Protein AF-A0A9Q0NVL3-F1 (afdb_monomer)

InterPro domains:
  IPR002528 Multi antimicrobial extrusion protein [PF01554] (37-137)

pLDDT: mean 84.59, std 11.38, range [46.41, 95.81]

Sequence (138 aa):
MPEEEEDYLPAASQTFKDFIKNVFWRETVKLWKIAGPIALSLIYQNGTNILTSIFVGHLGNLQLSAVSVSLSVIITFCLGFLLGMGSALETLCGQAFGAGQVHMLGIYLQRSCFILLVTCVILLPIYIFAAPLLKVLG

Secondary structure (DSSP, 8-state):
--SSSSTT---TTS-HHHHHHHHHHHHHHHHHHHHHHHHHHHHHHHHHHHHHHHHHHHH-HHHHHHHHHHIIIIIHHHHHHHHHHHHHHHHHHHHHHHTT-HH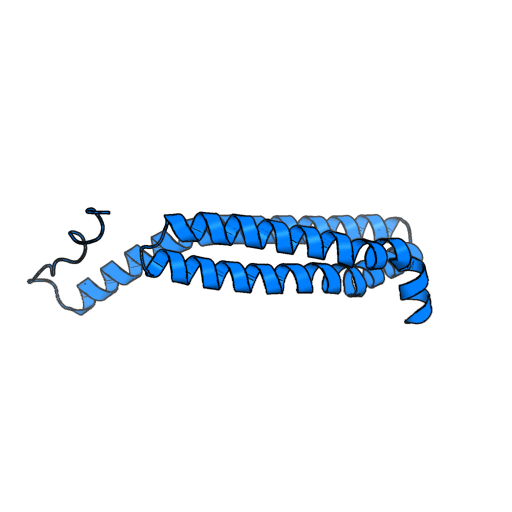HHHHHHHHHHHHHHHHHHHHHHHHHTHHHHHHHH-

Solvent-accessible surface area (backbone atoms only — not comparable to full-atom values): 7774 Å² total; per-residue (Å²): 140,73,76,74,72,70,77,70,63,78,70,89,83,61,60,70,66,59,54,51,51,51,51,52,53,53,52,50,54,57,50,46,68,56,50,48,61,52,52,51,50,53,51,52,54,52,47,52,55,51,52,52,50,53,56,36,44,74,77,28,68,66,58,31,50,54,50,49,52,45,46,65,50,55,47,43,51,54,49,48,54,53,48,54,53,50,52,52,48,52,52,53,43,52,50,30,49,74,71,68,38,59,73,56,32,55,54,51,50,53,55,47,51,50,51,52,52,52,49,51,60,68,47,41,58,60,61,75,45,35,69,66,52,46,64,74,75,105

Mea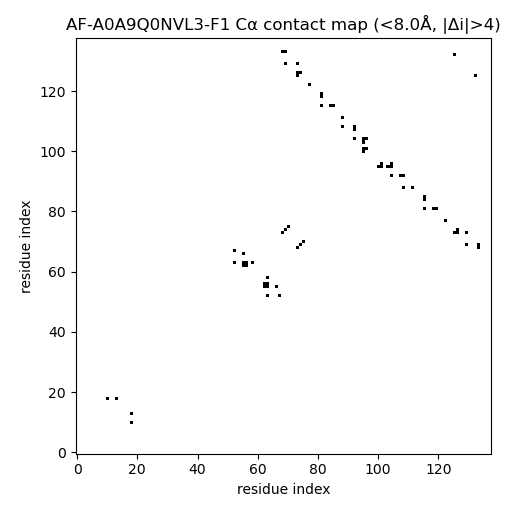n predicted aligned error: 9.03 Å

Structure (mmCIF, N/CA/C/O backbone):
data_AF-A0A9Q0NVL3-F1
#
_entry.id   AF-A0A9Q0NVL3-F1
#
loop_
_atom_site.group_PDB
_atom_site.id
_atom_site.type_symbol
_atom_site.label_atom_id
_atom_site.label_alt_id
_atom_site.label_comp_id
_atom_site.label_asym_id
_atom_site.label_entity_id
_atom_site.label_seq_id
_atom_site.pdbx_PDB_ins_code
_atom_site.Cartn_x
_atom_site.Cartn_y
_atom_site.Cartn_z
_atom_site.occupancy
_atom_site.B_iso_or_equiv
_atom_site.auth_seq_id
_atom_site.auth_comp_id
_atom_site.auth_asym_id
_atom_site.auth_atom_id
_atom_site.pdbx_PDB_model_num
ATOM 1 N N . MET A 1 1 ? -21.605 -9.300 19.306 1.00 46.94 1 MET A N 1
ATOM 2 C CA . MET A 1 1 ? -21.341 -7.884 19.598 1.00 46.94 1 MET A CA 1
ATOM 3 C C . MET A 1 1 ? -21.979 -7.432 20.932 1.00 46.94 1 MET A C 1
ATOM 5 O O . MET A 1 1 ? -22.697 -6.450 20.898 1.00 46.94 1 MET A O 1
ATOM 9 N N . PRO A 1 2 ? -21.768 -8.103 22.095 1.00 46.41 2 PRO A N 1
ATOM 10 C CA . PRO A 1 2 ? -22.214 -7.573 23.397 1.00 46.41 2 PRO A CA 1
ATOM 11 C C . PRO A 1 2 ? -21.079 -7.009 24.280 1.00 46.41 2 PRO A C 1
ATOM 13 O O . PRO A 1 2 ? -21.371 -6.391 25.291 1.00 46.41 2 PRO A O 1
ATOM 16 N N . GLU A 1 3 ? -19.799 -7.203 23.931 1.00 50.16 3 GLU A N 1
ATOM 17 C CA . GLU A 1 3 ? -18.662 -6.811 24.795 1.00 50.16 3 GLU A CA 1
ATOM 18 C C . GLU A 1 3 ? -18.279 -5.322 24.713 1.00 50.16 3 GLU A C 1
ATOM 20 O O . GLU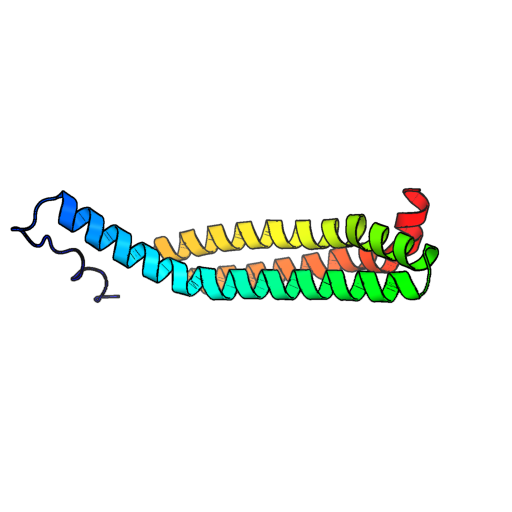 A 1 3 ? -17.526 -4.840 25.550 1.00 50.16 3 GLU A O 1
ATOM 25 N N . GLU A 1 4 ? -18.772 -4.579 23.719 1.00 54.28 4 GLU A N 1
ATOM 26 C CA . GLU A 1 4 ? -18.364 -3.182 23.493 1.00 54.28 4 GLU A CA 1
ATOM 27 C C . GLU A 1 4 ? -19.209 -2.174 24.292 1.00 54.28 4 GLU A C 1
ATOM 29 O O . GLU A 1 4 ? -18.763 -1.060 24.534 1.00 54.28 4 GLU A O 1
ATOM 34 N N . GLU A 1 5 ? -20.409 -2.554 24.741 1.00 49.00 5 GLU A N 1
ATOM 35 C CA . GLU A 1 5 ? -21.369 -1.636 25.381 1.00 49.00 5 GLU A CA 1
ATOM 36 C C . GLU A 1 5 ? -21.218 -1.572 26.915 1.00 49.00 5 GLU A C 1
ATOM 38 O O . GLU A 1 5 ? -21.609 -0.590 27.544 1.00 49.00 5 GLU A O 1
ATOM 43 N N . GLU A 1 6 ? -20.570 -2.571 27.525 1.00 49.44 6 GLU A N 1
ATOM 44 C CA . GLU A 1 6 ? -20.367 -2.655 28.981 1.00 49.44 6 GLU A CA 1
ATOM 45 C C . GLU A 1 6 ? -19.103 -1.896 29.462 1.00 49.44 6 GLU A C 1
ATOM 47 O O . GLU A 1 6 ? -19.009 -1.519 30.629 1.00 49.44 6 GLU A O 1
ATOM 52 N N . ASP A 1 7 ? -18.161 -1.582 28.557 1.00 53.50 7 ASP A N 1
ATOM 53 C CA . ASP A 1 7 ? -16.842 -0.984 28.869 1.00 53.50 7 ASP A CA 1
ATOM 54 C C . ASP A 1 7 ? -16.851 0.569 28.898 1.00 53.50 7 ASP A C 1
ATOM 56 O O . ASP A 1 7 ? -15.866 1.206 29.279 1.00 53.50 7 ASP A O 1
ATOM 60 N N . TYR A 1 8 ? -17.977 1.197 28.526 1.00 57.66 8 TYR A N 1
ATOM 61 C CA . TYR A 1 8 ? -18.183 2.659 28.549 1.00 57.66 8 TYR A CA 1
ATOM 62 C C . TYR A 1 8 ? -19.070 3.144 29.702 1.00 57.66 8 TYR A C 1
ATOM 64 O O . TYR A 1 8 ? -19.436 4.324 29.744 1.00 57.66 8 TYR A O 1
ATOM 72 N N . LEU A 1 9 ? -19.427 2.270 30.650 1.00 56.84 9 LEU A N 1
ATOM 73 C CA . LEU A 1 9 ? -20.216 2.695 31.799 1.00 56.84 9 LEU A CA 1
ATOM 74 C C . LEU A 1 9 ? -19.437 3.732 32.622 1.00 56.84 9 LEU A C 1
ATOM 76 O O . LEU A 1 9 ? -18.262 3.524 32.945 1.00 56.84 9 LEU A O 1
ATOM 80 N N . PRO A 1 10 ? -20.061 4.872 32.968 1.00 55.09 10 PRO A N 1
ATOM 81 C CA . PRO A 1 10 ? -19.373 5.924 33.686 1.00 55.09 10 PRO A CA 1
ATOM 82 C C . PRO A 1 10 ? -18.994 5.397 35.069 1.00 55.09 10 PRO A C 1
ATOM 84 O O . PRO A 1 10 ? -19.851 5.169 35.922 1.00 55.09 10 PRO A O 1
ATOM 87 N N . ALA A 1 11 ? -17.692 5.239 35.306 1.00 59.72 11 ALA A N 1
ATOM 88 C CA . ALA A 1 11 ? -17.122 5.171 36.641 1.00 59.72 11 ALA A CA 1
ATOM 89 C C . ALA A 1 11 ? -17.450 6.496 37.351 1.00 59.72 11 ALA A C 1
ATOM 91 O O . ALA A 1 11 ? -16.680 7.455 37.306 1.00 59.72 11 ALA A O 1
ATOM 92 N N . ALA A 1 12 ? -18.640 6.561 37.952 1.00 57.94 12 ALA A N 1
ATOM 93 C CA . ALA A 1 12 ? -19.309 7.750 38.476 1.00 57.94 12 ALA A CA 1
ATOM 94 C C . ALA A 1 12 ? -18.625 8.388 39.707 1.00 57.94 12 ALA A C 1
ATOM 96 O O . ALA A 1 12 ? -19.274 9.059 40.505 1.00 57.94 12 ALA A O 1
ATOM 97 N N . SER A 1 13 ? -17.311 8.216 39.874 1.00 54.41 13 SER A N 1
ATOM 98 C CA . SER A 1 13 ? -16.542 8.832 40.958 1.00 54.41 13 SER A CA 1
ATOM 99 C C . SER A 1 13 ? -15.115 9.264 40.589 1.00 54.41 13 SER A C 1
ATOM 101 O O . SER A 1 13 ? -14.381 9.678 41.484 1.00 54.41 13 SER A O 1
ATOM 103 N N . GLN A 1 14 ? -14.684 9.183 39.321 1.00 61.53 14 GLN A N 1
ATOM 104 C CA . GLN A 1 14 ? -13.365 9.691 38.912 1.00 61.53 14 GLN A CA 1
ATOM 105 C C . GLN A 1 14 ? -13.472 11.059 38.233 1.00 61.53 14 GLN A C 1
ATOM 107 O O . GLN A 1 14 ? -14.350 11.295 37.405 1.00 61.53 14 GLN A O 1
ATOM 112 N N . THR A 1 15 ? -12.563 11.970 38.589 1.00 76.50 15 THR A N 1
ATOM 113 C CA . THR A 1 15 ? -12.387 13.277 37.945 1.00 76.50 15 THR A CA 1
ATOM 114 C C . THR A 1 15 ? -12.428 13.109 36.425 1.00 76.50 15 THR A C 1
ATOM 116 O O . THR A 1 15 ? -11.681 12.304 35.880 1.00 76.50 15 THR A O 1
ATOM 119 N N . PHE A 1 16 ? -13.256 13.887 35.720 1.00 79.69 16 PHE A N 1
ATOM 120 C CA . PHE A 1 16 ? -13.414 13.829 34.254 1.00 79.69 16 PHE A CA 1
ATOM 121 C C . PHE A 1 16 ? -12.074 13.767 33.485 1.00 79.69 16 PHE A C 1
ATOM 123 O O . PHE A 1 16 ? -11.957 13.077 32.476 1.00 79.69 16 PHE A O 1
ATOM 130 N N . LYS A 1 17 ? -11.027 14.430 34.002 1.00 79.94 17 LYS A N 1
ATOM 131 C CA . LYS A 1 17 ? -9.657 14.368 33.463 1.00 79.94 17 LYS A CA 1
ATOM 132 C C . LYS A 1 17 ? -9.051 12.960 33.472 1.00 79.94 17 LYS A C 1
ATOM 134 O O . LYS A 1 17 ? -8.403 12.588 32.497 1.00 79.94 17 LYS A O 1
ATOM 139 N N . ASP A 1 18 ? -9.255 12.192 34.538 1.00 83.19 18 ASP A N 1
ATOM 140 C CA . ASP A 1 18 ? -8.719 10.835 34.676 1.00 83.19 18 ASP A CA 1
ATOM 141 C C . ASP A 1 18 ? -9.460 9.858 33.759 1.00 83.19 18 ASP A C 1
ATOM 143 O O . ASP A 1 18 ? -8.827 9.023 33.115 1.00 83.19 18 ASP A O 1
ATOM 147 N N . PHE A 1 19 ? -10.777 10.033 33.600 1.00 81.75 19 PHE A N 1
ATOM 148 C CA . PHE A 1 19 ? -11.571 9.282 32.624 1.00 81.75 19 PHE A CA 1
ATOM 149 C C . PHE A 1 19 ? -11.052 9.491 31.195 1.00 81.75 19 PHE A C 1
ATOM 151 O O . PHE A 1 19 ? -10.705 8.527 30.514 1.00 81.75 19 PHE A O 1
ATOM 158 N N . ILE A 1 20 ? -10.908 10.750 30.767 1.00 86.81 20 ILE A N 1
ATOM 159 C CA . ILE A 1 20 ? -10.389 11.088 29.436 1.00 86.81 20 ILE A CA 1
ATOM 160 C C . ILE A 1 20 ? -8.980 10.519 29.247 1.00 86.81 20 ILE A C 1
ATOM 162 O O . ILE A 1 20 ? -8.717 9.849 28.251 1.00 86.81 20 ILE A O 1
ATOM 166 N N . LYS A 1 21 ? -8.079 10.706 30.217 1.00 88.38 21 LYS A N 1
ATOM 167 C CA . LYS A 1 21 ? -6.710 10.179 30.142 1.00 88.38 21 LYS A CA 1
ATOM 168 C C . LYS A 1 21 ? -6.685 8.655 29.979 1.00 88.38 21 LYS A C 1
ATOM 170 O O . LYS A 1 21 ? -5.916 8.149 29.163 1.00 88.38 21 LYS A O 1
ATOM 175 N N . ASN A 1 22 ? -7.526 7.935 30.719 1.00 86.62 22 ASN A N 1
ATOM 176 C CA . ASN A 1 22 ? -7.596 6.476 30.663 1.00 86.62 22 ASN A CA 1
ATOM 177 C C . ASN A 1 22 ? -8.147 5.974 29.322 1.00 86.62 22 ASN A C 1
ATOM 179 O O . ASN A 1 22 ? -7.588 5.032 28.762 1.00 86.62 22 ASN A O 1
ATOM 183 N N . VAL A 1 23 ? -9.189 6.616 28.785 1.00 88.56 23 VAL A N 1
ATOM 184 C CA . VAL A 1 23 ? -9.752 6.289 27.464 1.00 88.56 23 VAL A CA 1
ATOM 185 C C . VAL A 1 23 ? -8.728 6.562 26.361 1.00 88.56 23 VAL A C 1
ATOM 187 O O . VAL A 1 23 ? -8.418 5.665 25.581 1.00 88.56 23 VAL A O 1
ATOM 190 N N . PHE A 1 24 ? -8.112 7.750 26.342 1.00 90.69 24 PHE A N 1
ATOM 191 C CA . PHE A 1 24 ? -7.080 8.097 25.358 1.00 90.69 24 PHE A CA 1
ATOM 192 C C . PHE A 1 24 ? -5.895 7.132 25.393 1.00 90.69 24 PHE A C 1
ATOM 194 O O . PHE A 1 24 ? -5.436 6.687 24.342 1.00 90.69 24 PHE A O 1
ATOM 201 N N . TRP A 1 25 ? -5.402 6.786 26.585 1.00 91.94 25 TRP A N 1
ATOM 202 C CA . TRP A 1 25 ? -4.304 5.833 26.729 1.00 91.94 25 TRP A CA 1
ATOM 203 C C . TRP A 1 25 ? -4.675 4.459 26.163 1.00 91.94 25 TRP A C 1
ATOM 205 O O . TRP A 1 25 ? -3.901 3.857 25.419 1.00 91.94 25 TRP A O 1
ATOM 215 N N . ARG A 1 26 ? -5.883 3.980 26.472 1.00 88.06 26 ARG A N 1
ATOM 216 C CA . ARG A 1 26 ? -6.375 2.671 26.037 1.00 88.06 26 ARG A CA 1
ATOM 217 C C . ARG A 1 26 ? -6.540 2.605 24.517 1.00 88.06 26 ARG A C 1
ATOM 219 O O . ARG A 1 26 ? -6.048 1.660 23.902 1.00 88.06 26 ARG A O 1
ATOM 226 N N . GLU A 1 27 ? -7.134 3.628 23.910 1.00 90.25 27 GLU A N 1
ATOM 227 C CA . GLU A 1 27 ? -7.286 3.728 22.453 1.00 90.25 27 GLU A CA 1
ATOM 228 C C . GLU A 1 27 ? -5.933 3.880 21.741 1.00 90.25 27 GLU A C 1
ATOM 230 O O . GLU A 1 27 ? -5.670 3.201 20.750 1.00 90.25 27 GLU A O 1
ATOM 235 N N . THR A 1 28 ? -5.010 4.672 22.299 1.00 93.00 28 THR A N 1
ATOM 236 C CA . THR A 1 28 ? -3.654 4.831 21.743 1.00 93.00 28 THR A CA 1
ATOM 237 C C . THR A 1 28 ? -2.911 3.496 21.695 1.00 93.00 28 THR A C 1
ATOM 239 O O . THR A 1 28 ? -2.303 3.161 20.680 1.00 93.00 28 THR A O 1
ATOM 242 N N . VAL A 1 29 ? -2.986 2.690 22.760 1.00 92.88 29 VAL A N 1
ATOM 243 C CA . VAL A 1 29 ? -2.346 1.364 22.798 1.00 92.88 29 VAL A CA 1
ATOM 244 C C . VAL A 1 29 ? -2.965 0.408 21.771 1.00 92.88 29 VAL A C 1
ATOM 246 O O . VAL A 1 29 ? -2.229 -0.348 21.134 1.00 92.88 29 VAL A O 1
ATOM 249 N N . LYS A 1 30 ? -4.292 0.439 21.573 1.00 90.38 30 LYS A N 1
ATOM 250 C CA . LYS A 1 30 ? -4.970 -0.366 20.538 1.00 90.38 30 LYS A CA 1
ATOM 251 C C . LYS A 1 30 ? -4.497 0.025 19.137 1.00 90.38 30 LYS A C 1
ATOM 253 O O . LYS A 1 30 ? -4.083 -0.849 18.377 1.00 90.38 30 LYS A O 1
ATOM 258 N N . LEU A 1 31 ? -4.481 1.322 18.827 1.00 92.50 31 LEU A N 1
ATOM 259 C CA . LEU A 1 31 ? -3.979 1.835 17.551 1.00 92.50 31 LEU A CA 1
ATOM 260 C C . LEU A 1 31 ? -2.519 1.437 17.325 1.00 92.50 31 LEU A C 1
ATOM 262 O O . LEU A 1 31 ? -2.158 1.020 16.225 1.00 92.50 31 LEU A O 1
ATOM 266 N N . TRP A 1 32 ? -1.683 1.490 18.368 1.00 94.81 32 TRP A N 1
ATOM 267 C CA . TRP A 1 32 ? -0.262 1.184 18.225 1.00 94.81 32 TRP A CA 1
ATOM 268 C C . TRP A 1 32 ? -0.002 -0.298 17.899 1.00 94.81 32 TRP A C 1
ATOM 270 O O . TRP A 1 32 ? 0.922 -0.627 17.158 1.00 94.81 32 TRP A O 1
ATOM 280 N N . LYS A 1 33 ? -0.863 -1.214 18.361 1.00 93.56 33 LYS A N 1
ATOM 281 C CA . LYS A 1 33 ? -0.781 -2.636 17.982 1.00 93.56 33 LYS A CA 1
ATOM 282 C C . LYS A 1 33 ? -1.001 -2.878 16.486 1.00 93.56 33 LYS A C 1
ATOM 284 O O . LYS A 1 33 ? -0.482 -3.859 15.965 1.00 93.56 33 LYS A O 1
ATOM 289 N N . ILE A 1 34 ? -1.742 -2.003 15.804 1.00 92.81 34 ILE A N 1
ATOM 290 C CA . ILE A 1 34 ? -2.029 -2.104 14.365 1.00 92.81 34 ILE A CA 1
ATOM 291 C C . ILE A 1 34 ? -1.027 -1.269 13.560 1.00 92.81 34 ILE A C 1
ATOM 293 O O . ILE A 1 34 ? -0.458 -1.742 12.580 1.00 92.81 34 ILE A O 1
ATOM 297 N N . ALA A 1 35 ? -0.746 -0.042 13.998 1.00 93.31 35 ALA A N 1
ATOM 298 C CA . ALA A 1 35 ? 0.190 0.843 13.316 1.00 93.31 35 ALA A CA 1
ATOM 299 C C . ALA A 1 35 ? 1.636 0.316 13.359 1.00 93.31 35 ALA A C 1
ATOM 301 O O . ALA A 1 35 ? 2.384 0.523 12.408 1.00 93.31 35 ALA A O 1
ATOM 302 N N . GLY A 1 36 ? 2.027 -0.406 14.417 1.00 93.88 36 GLY A N 1
ATOM 303 C CA . GLY A 1 36 ? 3.358 -1.006 14.566 1.00 93.88 36 GLY A CA 1
ATOM 304 C C . GLY A 1 36 ? 3.738 -1.939 13.410 1.00 93.88 36 GLY A C 1
ATOM 305 O O . GLY A 1 36 ? 4.723 -1.670 12.717 1.00 93.88 36 GLY A O 1
ATOM 306 N N . PRO A 1 37 ? 2.968 -3.013 13.148 1.00 94.31 37 PRO A N 1
ATOM 307 C CA . PRO A 1 37 ? 3.245 -3.913 12.031 1.00 94.31 37 PRO A CA 1
ATOM 308 C C . PRO A 1 37 ? 3.113 -3.233 10.659 1.00 94.31 37 PRO A C 1
ATOM 310 O O . PRO A 1 37 ? 3.876 -3.564 9.750 1.00 94.31 37 PRO A O 1
ATOM 313 N N . ILE A 1 38 ? 2.211 -2.255 10.499 1.00 93.44 38 ILE A N 1
ATOM 314 C CA . ILE A 1 38 ? 2.084 -1.481 9.250 1.00 93.44 38 ILE A CA 1
ATOM 315 C C . ILE A 1 38 ? 3.357 -0.664 8.989 1.00 93.44 38 ILE A C 1
ATOM 317 O O . ILE A 1 38 ? 3.922 -0.731 7.896 1.00 93.44 38 ILE A O 1
ATOM 321 N N . ALA A 1 39 ? 3.854 0.056 9.997 1.00 94.88 39 ALA A N 1
ATOM 322 C CA . ALA A 1 39 ? 5.080 0.842 9.891 1.00 94.88 39 ALA A CA 1
ATOM 323 C C . ALA A 1 39 ? 6.295 -0.043 9.577 1.00 94.88 39 ALA A C 1
ATOM 325 O O . ALA A 1 39 ? 7.093 0.286 8.699 1.00 94.88 39 ALA A O 1
ATOM 326 N N . LEU A 1 40 ? 6.404 -1.202 10.236 1.00 95.38 40 LEU A N 1
ATOM 327 C CA . LEU A 1 40 ? 7.464 -2.172 9.963 1.00 95.38 40 LEU A CA 1
ATOM 328 C C . LEU A 1 40 ? 7.411 -2.684 8.514 1.00 95.38 40 LEU A C 1
ATOM 330 O O . LEU A 1 40 ? 8.442 -2.759 7.844 1.00 95.38 40 LEU A O 1
ATOM 334 N N . SER A 1 41 ? 6.210 -2.981 8.013 1.00 94.81 41 SER A N 1
ATOM 335 C CA . SER A 1 41 ? 6.002 -3.431 6.632 1.00 94.81 41 SER A CA 1
ATOM 336 C C . SER A 1 41 ? 6.419 -2.362 5.618 1.00 94.81 41 SER A C 1
ATOM 338 O O . SER A 1 41 ? 7.087 -2.674 4.632 1.00 94.81 41 SER A O 1
ATOM 340 N N . LEU A 1 42 ? 6.095 -1.092 5.883 1.00 93.44 42 LEU A N 1
ATOM 341 C CA . LEU A 1 42 ? 6.490 0.031 5.031 1.00 93.44 42 LEU A CA 1
ATOM 342 C C . LEU A 1 42 ? 8.013 0.229 5.013 1.00 93.44 42 LEU A C 1
ATOM 344 O O . LEU A 1 42 ? 8.590 0.481 3.954 1.00 93.44 42 LEU A O 1
ATOM 348 N N . ILE A 1 43 ? 8.679 0.081 6.161 1.00 95.81 43 ILE A N 1
ATOM 349 C CA . ILE A 1 43 ? 10.144 0.149 6.247 1.00 95.81 43 ILE A CA 1
ATOM 350 C C . ILE A 1 43 ? 10.780 -0.980 5.429 1.00 95.81 43 ILE A C 1
ATOM 352 O O . ILE A 1 43 ? 11.697 -0.726 4.651 1.00 95.81 43 ILE A O 1
ATOM 356 N N . TYR A 1 44 ? 10.270 -2.209 5.545 1.00 94.88 44 TYR A N 1
ATOM 357 C CA . TYR A 1 44 ? 10.777 -3.354 4.784 1.00 94.88 44 TYR A CA 1
ATOM 358 C C . TYR A 1 44 ? 10.602 -3.172 3.267 1.00 94.88 44 TYR A C 1
ATOM 360 O O . TYR A 1 44 ? 11.526 -3.419 2.483 1.00 94.88 44 TYR A O 1
ATOM 368 N N . GLN A 1 45 ? 9.434 -2.684 2.847 1.00 90.62 45 GLN A N 1
ATOM 369 C CA . GLN A 1 45 ? 9.139 -2.420 1.441 1.00 90.62 45 GLN A CA 1
ATOM 370 C C . GLN A 1 45 ? 10.061 -1.335 0.861 1.00 90.62 45 GLN A C 1
ATOM 372 O O . GLN A 1 45 ? 10.653 -1.534 -0.201 1.00 90.62 45 GLN A O 1
ATOM 377 N N . ASN A 1 46 ? 10.245 -0.213 1.564 1.00 89.31 46 ASN A N 1
ATOM 378 C CA . ASN A 1 46 ? 11.173 0.839 1.134 1.00 89.31 46 ASN A CA 1
ATOM 379 C C . ASN A 1 46 ? 12.629 0.356 1.139 1.00 89.31 46 ASN A C 1
ATOM 381 O O . ASN A 1 46 ? 13.372 0.631 0.199 1.00 89.31 46 ASN A O 1
ATOM 385 N N . GLY A 1 47 ? 13.024 -0.425 2.147 1.00 93.25 47 GLY A N 1
ATOM 386 C CA . GLY A 1 47 ? 14.357 -1.021 2.228 1.00 93.25 47 GLY A CA 1
ATOM 387 C C . GLY A 1 47 ? 14.681 -1.899 1.020 1.00 93.25 47 GLY A C 1
ATOM 388 O O . GLY A 1 47 ? 15.757 -1.772 0.440 1.00 93.25 47 GLY A O 1
ATOM 389 N N . THR A 1 48 ? 13.731 -2.725 0.577 1.00 91.00 48 THR A N 1
ATOM 390 C CA . THR A 1 48 ? 13.897 -3.562 -0.623 1.00 91.00 48 THR A CA 1
ATOM 391 C C . THR A 1 48 ? 14.133 -2.710 -1.875 1.00 91.00 48 THR A C 1
ATOM 393 O O . THR A 1 48 ? 15.063 -2.984 -2.630 1.00 91.00 48 THR A O 1
ATOM 396 N N . ASN A 1 49 ? 13.367 -1.628 -2.063 1.00 87.00 49 ASN A N 1
ATOM 397 C CA . ASN A 1 49 ? 13.541 -0.713 -3.201 1.00 87.00 49 ASN A CA 1
ATOM 398 C C . ASN A 1 49 ? 14.917 -0.021 -3.202 1.00 87.00 49 ASN A C 1
ATOM 400 O O . ASN A 1 49 ? 15.543 0.130 -4.256 1.00 87.00 49 ASN A O 1
ATOM 404 N N . ILE A 1 50 ? 15.411 0.368 -2.021 1.00 89.94 50 ILE A N 1
ATOM 405 C CA . ILE A 1 50 ? 16.746 0.961 -1.862 1.00 89.94 50 ILE A CA 1
ATOM 406 C C . ILE A 1 50 ? 17.826 -0.053 -2.248 1.00 89.94 50 ILE A C 1
ATOM 408 O O . ILE A 1 50 ? 18.704 0.266 -3.048 1.00 89.94 50 ILE A O 1
ATOM 412 N N . LEU A 1 51 ? 17.744 -1.283 -1.736 1.00 92.50 51 LEU A N 1
ATOM 413 C CA . LEU A 1 51 ? 18.705 -2.340 -2.060 1.00 92.50 51 LEU A CA 1
ATOM 414 C C . LEU A 1 51 ? 18.722 -2.642 -3.560 1.00 92.50 51 LEU A C 1
ATOM 416 O O . LEU A 1 51 ? 19.795 -2.685 -4.159 1.00 92.50 51 LEU A O 1
ATOM 420 N N . THR A 1 52 ? 17.552 -2.780 -4.189 1.00 86.88 52 THR A N 1
ATOM 421 C CA . THR A 1 52 ? 17.446 -2.966 -5.643 1.00 86.88 52 THR A CA 1
ATOM 422 C C . THR A 1 52 ? 18.135 -1.832 -6.396 1.00 86.88 52 THR A C 1
ATOM 424 O O . THR A 1 52 ? 18.912 -2.094 -7.311 1.00 86.88 52 THR A O 1
ATOM 427 N N . SER A 1 53 ? 17.918 -0.582 -5.986 1.00 83.75 53 SER A N 1
ATOM 428 C CA . SER A 1 53 ? 18.535 0.582 -6.632 1.00 83.75 53 SER A CA 1
ATOM 429 C C . SER A 1 53 ? 20.062 0.589 -6.495 1.00 83.75 53 SER A C 1
ATOM 431 O O . SER A 1 53 ? 20.755 0.920 -7.452 1.00 83.75 53 SER A O 1
ATOM 433 N N . ILE A 1 54 ? 20.603 0.161 -5.349 1.00 89.00 54 ILE A N 1
ATOM 434 C CA . ILE A 1 54 ? 22.054 0.018 -5.142 1.00 89.00 54 ILE A CA 1
ATOM 435 C C . ILE A 1 54 ? 22.638 -1.045 -6.087 1.00 89.00 54 ILE A C 1
ATOM 437 O O . ILE A 1 54 ? 23.629 -0.786 -6.769 1.00 89.00 54 ILE A O 1
ATOM 441 N N . PHE A 1 55 ? 22.006 -2.220 -6.185 1.00 88.38 55 PHE A N 1
ATOM 442 C CA . PHE A 1 55 ? 22.457 -3.284 -7.091 1.00 88.38 55 PHE A CA 1
ATOM 443 C C . PHE A 1 55 ? 22.395 -2.868 -8.563 1.00 88.38 55 PHE A C 1
ATOM 445 O O . PHE A 1 55 ? 23.346 -3.096 -9.310 1.00 88.38 55 PHE A O 1
ATOM 452 N N . VAL A 1 56 ? 21.299 -2.230 -8.982 1.00 86.25 56 VAL A N 1
ATOM 453 C CA . VAL A 1 56 ? 21.158 -1.712 -10.350 1.00 86.25 56 VAL A CA 1
ATOM 454 C C . VAL A 1 56 ? 22.179 -0.603 -10.620 1.00 86.25 56 VAL A C 1
ATOM 456 O O . VAL A 1 56 ? 22.739 -0.547 -11.711 1.00 86.25 56 VAL A O 1
ATOM 459 N N . GLY A 1 57 ? 22.499 0.224 -9.623 1.00 85.94 57 GLY A N 1
ATOM 460 C CA . GLY A 1 57 ? 23.553 1.232 -9.723 1.00 85.94 57 GLY A CA 1
ATOM 461 C C . GLY A 1 57 ? 24.936 0.636 -9.991 1.00 85.94 57 GLY A C 1
ATOM 462 O O . GLY A 1 57 ? 25.683 1.177 -10.802 1.00 85.94 57 GLY A O 1
ATOM 463 N N . HIS A 1 58 ? 25.257 -0.513 -9.392 1.00 88.44 58 HIS A N 1
ATOM 464 C CA . HIS A 1 58 ? 26.508 -1.228 -9.674 1.00 88.44 58 HIS A CA 1
ATOM 465 C C . HIS A 1 58 ? 26.556 -1.859 -11.077 1.00 88.44 58 HIS A C 1
ATOM 467 O O . HIS A 1 58 ? 27.644 -2.046 -11.615 1.00 88.44 58 HIS A O 1
ATOM 473 N N . LEU A 1 59 ? 25.405 -2.177 -11.681 1.00 85.69 59 LEU A N 1
ATOM 474 C CA . LEU A 1 59 ? 25.317 -2.719 -13.047 1.00 85.69 59 LEU A CA 1
ATOM 475 C C . LEU A 1 59 ? 25.554 -1.648 -14.125 1.00 85.69 59 LEU A C 1
ATOM 477 O O . LEU A 1 59 ? 25.968 -1.983 -15.2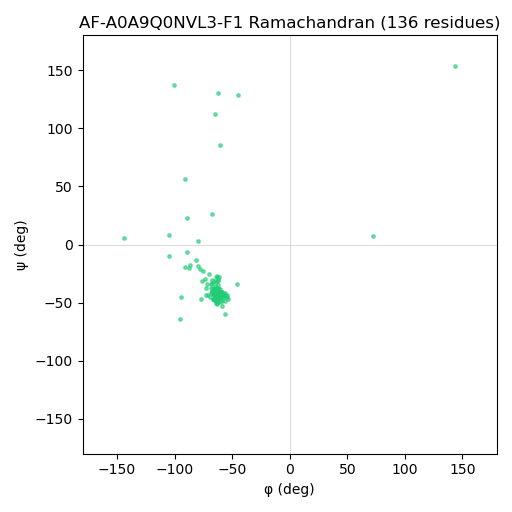37 1.00 85.69 59 LEU A O 1
ATOM 481 N N . GLY A 1 60 ? 25.335 -0.376 -13.781 1.00 87.38 60 GLY A N 1
ATOM 482 C CA . GLY A 1 60 ? 25.652 0.776 -14.614 1.00 87.38 60 GLY A CA 1
ATOM 483 C C . GLY A 1 60 ? 24.625 1.904 -14.512 1.00 87.38 60 GLY A C 1
ATOM 484 O O . GLY A 1 60 ? 23.436 1.700 -14.259 1.00 87.38 60 GLY A O 1
ATOM 485 N N . ASN A 1 61 ? 25.083 3.130 -14.780 1.00 86.31 61 ASN A N 1
ATOM 486 C CA . ASN A 1 61 ? 24.246 4.335 -14.709 1.00 86.31 61 ASN A CA 1
ATOM 487 C C . ASN A 1 61 ? 23.074 4.308 -15.703 1.00 86.31 61 ASN A C 1
ATOM 489 O O . ASN A 1 61 ? 22.008 4.852 -15.417 1.00 86.31 61 ASN A O 1
ATOM 493 N N . LEU A 1 62 ? 23.256 3.663 -16.860 1.00 85.12 62 LEU A N 1
ATOM 494 C CA . LEU A 1 62 ? 22.224 3.571 -17.892 1.00 85.12 62 LEU A CA 1
ATOM 495 C C . LEU A 1 62 ? 21.079 2.642 -17.467 1.00 85.12 62 LEU A C 1
ATOM 497 O O . LEU A 1 62 ? 19.917 3.016 -17.625 1.00 85.12 62 LEU A O 1
ATOM 501 N N . GLN A 1 63 ? 21.372 1.474 -16.874 1.00 83.31 63 GLN A N 1
ATOM 502 C CA . GLN A 1 63 ? 20.314 0.613 -16.335 1.00 83.31 63 GLN A CA 1
ATOM 503 C C . GLN A 1 63 ? 19.627 1.266 -15.132 1.00 83.31 63 GLN A C 1
ATOM 505 O O . GLN A 1 63 ? 18.403 1.204 -15.033 1.00 83.31 63 GLN A O 1
ATOM 510 N N . LEU A 1 64 ? 20.381 1.937 -14.252 1.00 85.56 64 LEU A N 1
ATOM 511 C CA . LEU A 1 64 ? 19.809 2.641 -13.101 1.00 85.56 64 LEU A CA 1
ATOM 512 C C . LEU A 1 64 ? 18.843 3.747 -13.523 1.00 85.56 64 LEU A C 1
ATOM 514 O O . LEU A 1 64 ? 17.742 3.830 -12.984 1.00 85.56 64 LEU A O 1
ATOM 518 N N . SER A 1 65 ? 19.220 4.561 -14.509 1.00 84.62 65 SER A N 1
ATOM 519 C CA . SER A 1 65 ? 18.348 5.606 -15.047 1.00 84.62 65 SER A CA 1
ATOM 520 C C . SER A 1 65 ? 17.076 5.013 -15.664 1.00 84.62 65 SER A C 1
ATOM 522 O O . SER A 1 65 ? 15.977 5.448 -15.322 1.00 84.62 65 SER A O 1
ATOM 524 N N . ALA A 1 66 ? 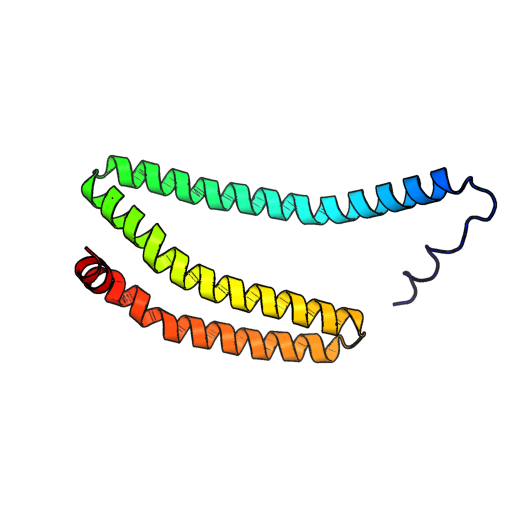17.197 3.957 -16.475 1.00 83.38 66 ALA A N 1
ATOM 525 C CA . ALA A 1 66 ? 16.046 3.290 -17.083 1.00 83.38 66 ALA A CA 1
ATOM 526 C C . ALA A 1 66 ? 15.080 2.694 -16.041 1.00 83.38 66 ALA A C 1
ATOM 528 O O . ALA A 1 66 ? 13.863 2.867 -16.151 1.00 83.38 66 ALA A O 1
ATOM 529 N N . VAL A 1 67 ? 15.605 2.025 -15.009 1.00 83.19 67 VAL A N 1
ATOM 530 C CA . VAL A 1 67 ? 14.800 1.460 -13.913 1.00 83.19 67 VAL A CA 1
ATOM 531 C C . VAL A 1 67 ? 14.154 2.570 -13.086 1.00 83.19 67 VAL A C 1
ATOM 533 O O . VAL A 1 67 ? 12.968 2.478 -12.783 1.00 83.19 67 VAL A O 1
ATOM 536 N N . SER A 1 68 ? 14.887 3.640 -12.774 1.00 85.50 68 SER A N 1
ATOM 537 C CA . SER A 1 68 ? 14.380 4.774 -11.996 1.00 85.50 68 SER A CA 1
ATOM 538 C C . SER A 1 68 ? 13.228 5.496 -12.700 1.00 85.50 68 SER A C 1
ATOM 540 O O . SER A 1 68 ? 12.193 5.748 -12.082 1.00 85.50 68 SER A O 1
ATOM 542 N N . VAL A 1 69 ? 13.350 5.761 -14.006 1.00 86.50 69 VAL A N 1
ATOM 543 C CA . VAL A 1 69 ? 12.268 6.368 -14.801 1.00 86.50 69 VAL A CA 1
ATOM 544 C C . VAL A 1 69 ? 11.073 5.417 -14.901 1.00 86.50 69 VAL A C 1
ATOM 546 O O . VAL A 1 69 ? 9.934 5.839 -14.707 1.00 86.50 69 VAL A O 1
ATOM 549 N N . SER A 1 70 ? 11.313 4.121 -15.125 1.00 85.88 70 SER A N 1
ATOM 550 C CA . SER A 1 70 ? 10.241 3.114 -15.188 1.00 85.88 70 SER A CA 1
ATOM 551 C C . SER A 1 70 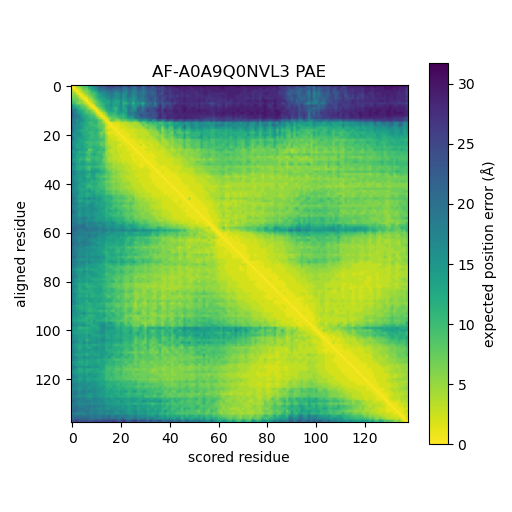? 9.463 3.028 -13.872 1.00 85.88 70 SER A C 1
ATOM 553 O O . SER A 1 70 ? 8.230 2.991 -13.876 1.00 85.88 70 SER A O 1
ATOM 555 N N . LEU A 1 71 ? 10.182 3.034 -12.745 1.00 84.31 71 LEU A N 1
ATOM 556 C CA . LEU A 1 71 ? 9.606 2.985 -11.407 1.00 84.31 71 LEU A CA 1
ATOM 557 C C . LEU A 1 71 ? 8.824 4.267 -11.102 1.00 84.31 71 LEU A C 1
ATOM 559 O O . LEU A 1 71 ? 7.675 4.206 -10.673 1.00 84.31 71 LEU A O 1
ATOM 563 N N . SER A 1 72 ? 9.414 5.422 -11.402 1.00 86.75 72 SER A N 1
ATOM 564 C CA . SER A 1 72 ? 8.827 6.726 -11.095 1.00 86.75 72 SER A CA 1
ATOM 565 C C . SER A 1 72 ? 7.581 7.029 -11.922 1.00 86.75 72 SER A C 1
ATOM 567 O O . SER A 1 72 ? 6.648 7.620 -11.390 1.00 86.75 72 SER A O 1
ATOM 569 N N . VAL A 1 73 ? 7.544 6.628 -13.197 1.00 86.44 73 VAL A N 1
ATOM 570 C CA . VAL A 1 73 ? 6.440 6.963 -14.109 1.00 86.44 73 VAL A CA 1
ATOM 571 C C . VAL A 1 73 ? 5.407 5.843 -14.162 1.00 86.44 73 VAL A C 1
ATOM 573 O O . VAL A 1 73 ? 4.265 6.034 -13.755 1.00 86.44 73 VAL A O 1
ATOM 576 N N . ILE A 1 74 ? 5.789 4.660 -14.645 1.00 87.31 74 ILE A N 1
ATOM 577 C CA . ILE A 1 74 ? 4.821 3.595 -14.944 1.00 87.31 74 ILE A CA 1
ATOM 578 C C . ILE A 1 74 ? 4.361 2.895 -13.679 1.00 87.31 74 ILE A C 1
ATOM 580 O O . ILE A 1 74 ? 3.159 2.695 -13.494 1.00 87.31 74 ILE A O 1
ATOM 584 N N . ILE A 1 75 ? 5.298 2.529 -12.804 1.00 87.25 75 ILE A N 1
ATOM 585 C CA . ILE A 1 75 ? 4.947 1.798 -11.586 1.00 87.25 75 ILE A CA 1
ATOM 586 C C . ILE A 1 75 ? 4.169 2.713 -10.638 1.00 87.25 75 ILE A C 1
ATOM 588 O O . ILE A 1 75 ? 3.108 2.306 -10.173 1.00 87.25 75 ILE A O 1
ATOM 592 N N . THR A 1 76 ? 4.600 3.962 -10.429 1.00 89.44 76 THR A N 1
ATOM 593 C CA . THR A 1 76 ? 3.830 4.937 -9.635 1.00 89.44 76 THR A CA 1
ATOM 594 C C . THR A 1 76 ? 2.438 5.187 -10.208 1.00 89.44 76 THR A C 1
ATOM 596 O O . THR A 1 76 ? 1.480 5.251 -9.444 1.00 89.44 76 THR A O 1
ATOM 599 N N . PHE A 1 77 ? 2.285 5.291 -11.532 1.00 89.88 77 PHE A N 1
ATOM 600 C CA . PHE A 1 77 ? 0.970 5.475 -12.150 1.00 89.88 77 PHE A CA 1
ATOM 601 C C . PHE A 1 77 ? 0.049 4.272 -11.901 1.00 89.88 77 PHE A C 1
ATOM 603 O O . PHE A 1 77 ? -1.070 4.433 -11.410 1.00 89.88 77 PHE A O 1
ATOM 610 N N . CYS A 1 78 ? 0.530 3.058 -12.183 1.00 89.81 78 CYS A N 1
ATOM 611 C CA . CYS A 1 78 ? -0.265 1.840 -12.025 1.00 89.81 78 CYS A CA 1
ATOM 612 C C . CYS A 1 78 ? -0.608 1.574 -10.554 1.00 89.81 78 CYS A C 1
ATOM 614 O O . CYS A 1 78 ? -1.767 1.322 -10.219 1.00 89.81 78 CYS A O 1
ATOM 616 N N . LEU A 1 79 ? 0.388 1.662 -9.666 1.00 88.88 79 LEU A N 1
ATOM 617 C CA . LEU A 1 79 ? 0.186 1.486 -8.230 1.00 88.88 79 LEU A CA 1
ATOM 618 C C . LEU A 1 79 ? -0.679 2.599 -7.647 1.00 88.88 79 LEU A C 1
ATOM 620 O O . LEU A 1 79 ? -1.535 2.302 -6.828 1.00 88.88 79 LEU A O 1
ATOM 624 N N . GLY A 1 80 ? -0.517 3.849 -8.082 1.00 91.50 80 GLY A N 1
ATOM 625 C CA . GLY A 1 80 ? -1.334 4.974 -7.629 1.00 91.50 80 GLY A CA 1
ATOM 626 C C . GLY A 1 80 ? -2.812 4.795 -7.970 1.00 91.50 80 GLY A C 1
ATOM 627 O O . GLY A 1 80 ? -3.671 5.020 -7.119 1.00 91.50 80 GLY A O 1
ATOM 628 N N . PHE A 1 81 ? -3.119 4.311 -9.178 1.00 91.31 81 PHE A N 1
ATOM 629 C CA . PHE A 1 81 ? -4.495 4.008 -9.575 1.00 91.31 81 PHE A CA 1
ATOM 630 C C . PHE A 1 81 ? -5.101 2.876 -8.728 1.00 91.31 81 PHE A C 1
ATOM 632 O O . PHE A 1 81 ? -6.224 2.993 -8.233 1.00 91.31 81 PHE A O 1
ATOM 639 N N . LEU A 1 82 ? -4.342 1.796 -8.506 1.00 91.06 82 LEU A N 1
ATOM 640 C CA . LEU A 1 82 ? -4.768 0.675 -7.660 1.00 91.06 82 LEU A CA 1
ATOM 641 C C . LEU A 1 82 ? -4.949 1.085 -6.196 1.00 91.06 82 LEU A C 1
ATOM 643 O O . LEU A 1 82 ? -5.945 0.713 -5.577 1.00 91.06 82 LEU A O 1
ATOM 647 N N . LEU A 1 83 ? -4.020 1.880 -5.663 1.00 91.75 83 LEU A N 1
ATOM 648 C CA . LEU A 1 83 ? -4.068 2.411 -4.305 1.00 91.75 83 LEU A CA 1
ATOM 649 C C . LEU A 1 83 ? -5.301 3.299 -4.120 1.00 91.75 83 LEU A C 1
ATOM 651 O O . LEU A 1 83 ? -6.027 3.120 -3.152 1.00 91.75 83 LEU A O 1
ATOM 655 N N . GLY A 1 84 ? -5.588 4.194 -5.073 1.00 93.12 84 GLY A N 1
ATOM 656 C CA . GLY A 1 84 ? -6.747 5.086 -5.016 1.00 93.12 84 GLY A CA 1
ATOM 657 C C . GLY A 1 84 ? -8.080 4.336 -4.964 1.00 93.12 84 GLY A C 1
ATOM 658 O O . GLY A 1 84 ? -8.934 4.644 -4.132 1.00 93.12 84 GLY A O 1
ATOM 659 N N . MET A 1 85 ? -8.246 3.301 -5.793 1.00 92.00 85 MET A N 1
ATOM 660 C CA . MET A 1 85 ? -9.418 2.426 -5.690 1.00 92.00 85 MET A CA 1
ATOM 661 C C . MET A 1 85 ? -9.436 1.680 -4.350 1.00 92.00 85 MET A C 1
ATOM 663 O O . MET A 1 85 ? -10.472 1.644 -3.694 1.00 92.00 85 MET A O 1
ATOM 667 N N . GLY A 1 86 ? -8.301 1.128 -3.911 1.00 91.38 86 GLY A N 1
ATOM 668 C CA . GLY A 1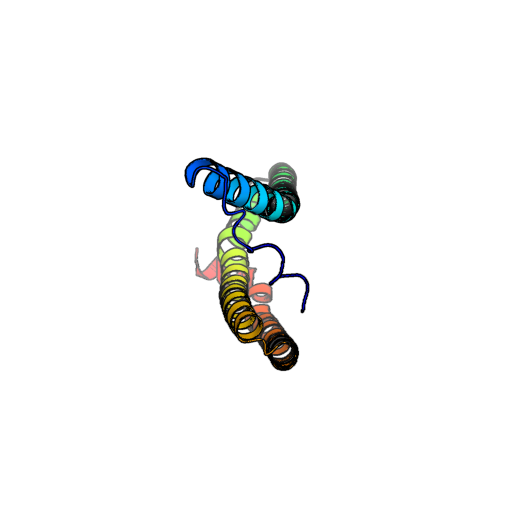 86 ? -8.172 0.445 -2.620 1.00 91.38 86 GLY A CA 1
ATOM 669 C C . GLY A 1 86 ? -8.574 1.318 -1.426 1.00 91.38 86 GLY A C 1
ATOM 670 O O . GLY A 1 86 ? -9.308 0.860 -0.556 1.00 91.38 86 GLY A O 1
ATOM 671 N N . SER A 1 87 ? -8.187 2.595 -1.411 1.00 92.06 87 SER A N 1
ATOM 672 C CA . SER A 1 87 ? -8.589 3.554 -0.373 1.00 92.06 87 SER A CA 1
ATOM 673 C C . SER A 1 87 ? -10.090 3.858 -0.403 1.00 92.06 87 SER A C 1
ATOM 675 O O . SER A 1 87 ? -10.727 3.984 0.647 1.00 92.06 87 SER A O 1
ATOM 677 N N . ALA A 1 88 ? -10.691 3.932 -1.595 1.00 90.62 88 ALA A N 1
ATOM 678 C CA . ALA A 1 88 ? -12.140 4.074 -1.723 1.00 90.62 88 ALA A CA 1
ATOM 679 C C . ALA A 1 88 ? -12.878 2.838 -1.177 1.00 90.62 88 ALA A C 1
ATOM 681 O O . ALA A 1 88 ? -13.889 2.972 -0.485 1.00 90.62 88 ALA A O 1
ATOM 682 N N . LEU A 1 89 ? -12.345 1.638 -1.431 1.00 88.81 89 LEU A N 1
ATOM 683 C CA . LEU A 1 89 ? -12.851 0.385 -0.869 1.00 88.81 89 LEU A CA 1
ATOM 684 C C . LEU A 1 89 ? -12.735 0.366 0.654 1.00 88.81 89 LEU A C 1
ATOM 686 O O . LEU A 1 89 ? -13.700 -0.009 1.310 1.00 88.81 89 LEU A O 1
ATOM 690 N N . GLU A 1 90 ? -11.589 0.759 1.212 1.00 88.00 90 GLU A N 1
ATOM 691 C CA . GLU A 1 90 ? -11.374 0.832 2.662 1.00 88.00 90 GLU A CA 1
ATOM 692 C C . GLU A 1 90 ? -12.428 1.729 3.322 1.00 88.00 90 GLU A C 1
ATOM 694 O O . GLU A 1 90 ? -13.054 1.334 4.306 1.00 88.00 90 GLU A O 1
ATOM 699 N N . THR A 1 91 ? -12.717 2.879 2.707 1.00 91.06 91 THR A N 1
ATOM 700 C CA . THR A 1 91 ? -13.767 3.798 3.166 1.00 91.06 91 THR A CA 1
ATOM 701 C C . THR A 1 91 ? -15.155 3.156 3.099 1.00 91.06 91 THR A C 1
ATOM 703 O O . THR A 1 91 ? -15.891 3.177 4.085 1.00 91.06 91 THR A O 1
ATOM 706 N N . LEU A 1 92 ? -15.518 2.543 1.965 1.00 87.06 92 LEU A N 1
ATOM 707 C CA . LEU A 1 92 ? -16.816 1.879 1.794 1.00 87.06 92 LEU A CA 1
ATOM 708 C C . LEU A 1 92 ? -16.989 0.703 2.770 1.00 87.06 92 LEU A C 1
ATOM 710 O O . LEU A 1 92 ? -18.065 0.498 3.331 1.00 87.06 92 LEU A O 1
ATOM 714 N N . CYS A 1 93 ? -15.915 -0.050 3.005 1.00 87.06 93 CYS A N 1
ATOM 715 C CA . CYS A 1 93 ? -15.874 -1.147 3.961 1.00 87.06 93 CYS A CA 1
ATOM 716 C C . CYS A 1 93 ? -16.043 -0.638 5.396 1.00 87.06 93 CYS A C 1
ATOM 718 O O . CYS A 1 93 ? -16.839 -1.198 6.148 1.00 87.06 93 CYS A O 1
ATOM 720 N N . GLY A 1 94 ? -15.363 0.455 5.755 1.00 88.25 94 GLY A N 1
ATOM 721 C CA . GLY A 1 94 ? -15.530 1.125 7.043 1.00 88.25 94 GLY A CA 1
ATOM 722 C C . GLY A 1 94 ? -16.964 1.610 7.266 1.00 88.25 94 GLY A C 1
ATOM 723 O O . GLY A 1 94 ? -17.519 1.409 8.344 1.00 88.25 94 GLY A O 1
ATOM 724 N N . GLN A 1 95 ? -17.607 2.155 6.229 1.00 89.62 95 GLN A N 1
ATOM 725 C CA . GLN A 1 95 ? -19.016 2.558 6.283 1.00 89.62 95 GLN A CA 1
ATOM 726 C C . GLN A 1 95 ? -19.962 1.362 6.463 1.00 89.62 95 GLN A C 1
ATOM 728 O O . GLN A 1 95 ? -20.839 1.399 7.325 1.00 89.62 95 GLN A O 1
ATOM 733 N N . ALA A 1 96 ? -19.783 0.286 5.689 1.00 86.56 96 ALA A N 1
ATOM 734 C CA . ALA A 1 96 ? -20.619 -0.913 5.788 1.00 86.56 96 ALA A CA 1
ATOM 735 C C . ALA A 1 96 ? -20.462 -1.624 7.144 1.00 86.56 96 ALA A C 1
ATOM 737 O O . ALA A 1 96 ? -21.446 -2.105 7.711 1.00 86.56 96 ALA A O 1
ATOM 738 N N . PHE A 1 97 ? -19.237 -1.656 7.677 1.00 87.44 97 PHE A N 1
ATOM 739 C CA . PHE A 1 97 ? -18.945 -2.192 9.002 1.00 87.44 97 PHE A CA 1
ATOM 740 C C . PHE A 1 97 ? -19.576 -1.336 10.109 1.00 87.44 97 PHE A C 1
ATOM 742 O O . PHE A 1 97 ? -20.267 -1.877 10.969 1.00 87.44 97 PHE A O 1
ATOM 749 N N . GLY A 1 98 ? -19.432 -0.007 10.044 1.00 88.31 98 GLY A N 1
ATOM 750 C CA . GLY A 1 98 ? -20.041 0.921 11.004 1.00 88.31 98 GLY A CA 1
ATOM 751 C C . GLY A 1 98 ? -21.575 0.915 10.993 1.00 88.31 98 GLY A C 1
ATOM 752 O O . GLY A 1 98 ? -22.197 1.141 12.024 1.00 88.31 98 GLY A O 1
ATOM 753 N N . ALA A 1 99 ? -22.200 0.590 9.856 1.00 89.56 99 ALA A N 1
ATOM 754 C CA . ALA A 1 99 ? -23.649 0.403 9.741 1.00 89.56 99 ALA A CA 1
ATOM 755 C C . ALA A 1 99 ? -24.143 -0.978 10.235 1.00 89.56 99 ALA A C 1
ATOM 757 O O . ALA A 1 99 ? -25.323 -1.296 10.086 1.00 89.56 99 ALA A O 1
ATOM 758 N N . GLY A 1 100 ? -23.254 -1.831 10.762 1.00 87.25 100 GLY A N 1
ATOM 759 C CA . GLY A 1 100 ? -23.576 -3.185 11.226 1.00 87.25 100 GLY A CA 1
ATOM 760 C C . GLY A 1 100 ? -23.858 -4.198 10.105 1.00 87.25 100 GLY A C 1
ATOM 761 O O . GLY A 1 100 ? -24.245 -5.335 10.376 1.00 87.25 100 GLY A O 1
ATOM 762 N N . GLN A 1 101 ? -23.650 -3.837 8.834 1.00 88.31 101 GLN A N 1
ATOM 763 C CA . GLN A 1 101 ? -23.980 -4.666 7.668 1.00 88.31 101 GLN A CA 1
ATOM 764 C C . GLN A 1 101 ? -22.806 -5.555 7.226 1.00 88.31 101 GLN A C 1
ATOM 766 O O . GLN A 1 101 ? -22.387 -5.552 6.067 1.00 88.31 101 GLN A O 1
ATOM 771 N N . VAL A 1 102 ? -22.287 -6.376 8.143 1.00 84.06 102 VAL A N 1
ATOM 772 C CA . VAL A 1 102 ? -21.092 -7.218 7.914 1.00 84.06 102 VAL A CA 1
ATOM 773 C C . VAL A 1 102 ? -21.285 -8.237 6.776 1.00 84.06 102 VAL A C 1
ATOM 775 O O . VAL A 1 102 ? -20.337 -8.585 6.077 1.00 84.06 102 VAL A O 1
ATOM 778 N N . HIS A 1 103 ? -22.517 -8.683 6.514 1.00 86.31 103 HIS A N 1
ATOM 779 C CA . HIS A 1 103 ? -22.801 -9.552 5.366 1.00 86.31 103 HIS A CA 1
ATOM 780 C C . HIS A 1 103 ? -22.605 -8.829 4.018 1.00 86.31 103 HIS A C 1
ATOM 782 O O . HIS A 1 103 ? -22.021 -9.385 3.089 1.00 86.31 103 HIS A O 1
ATOM 788 N N . MET A 1 104 ? -23.036 -7.567 3.921 1.00 81.25 104 MET A N 1
ATOM 789 C CA . MET A 1 104 ? -22.879 -6.762 2.703 1.00 81.25 104 MET A CA 1
ATOM 790 C C . MET A 1 104 ? -21.429 -6.318 2.493 1.00 81.25 104 MET A C 1
ATOM 792 O O . MET A 1 104 ? -20.984 -6.228 1.351 1.00 81.25 104 MET A O 1
ATOM 796 N N . LEU A 1 105 ? -20.667 -6.140 3.579 1.00 86.19 105 LEU A N 1
ATOM 797 C CA . LEU A 1 105 ? -19.224 -5.888 3.536 1.00 86.19 105 LEU A CA 1
ATOM 798 C C . LEU A 1 105 ? -18.478 -6.955 2.717 1.00 86.19 105 LEU A C 1
ATOM 800 O O . LEU A 1 105 ? -17.677 -6.613 1.849 1.00 86.19 105 LEU A O 1
ATOM 804 N N . GLY A 1 106 ? -18.773 -8.241 2.941 1.00 85.62 106 GLY A N 1
ATOM 805 C CA . GLY A 1 106 ? -18.144 -9.333 2.190 1.00 85.62 106 GLY A CA 1
ATOM 806 C C . GLY A 1 106 ? -18.456 -9.285 0.691 1.00 85.62 106 GLY A C 1
ATOM 807 O O . GLY A 1 106 ? -17.565 -9.454 -0.141 1.00 85.62 106 GLY A O 1
ATOM 808 N N . ILE A 1 107 ? -19.707 -8.978 0.334 1.00 88.50 107 ILE A N 1
ATOM 809 C CA . ILE A 1 107 ? -20.141 -8.855 -1.066 1.00 88.50 107 ILE A CA 1
ATOM 810 C C . ILE A 1 107 ? -19.458 -7.660 -1.742 1.00 88.50 107 ILE A C 1
ATOM 812 O O . ILE A 1 107 ? -19.005 -7.773 -2.885 1.00 88.50 107 ILE A O 1
ATOM 816 N N . TYR A 1 108 ? -19.343 -6.524 -1.047 1.00 87.19 108 TYR A N 1
ATOM 817 C CA . TYR A 1 108 ? -18.618 -5.360 -1.554 1.00 87.19 108 TYR A CA 1
ATOM 818 C C . TYR A 1 108 ? -17.139 -5.656 -1.746 1.00 87.19 108 TYR A C 1
ATOM 820 O O . TYR A 1 108 ? -16.601 -5.312 -2.796 1.00 87.19 108 TYR A O 1
ATOM 828 N N . LEU A 1 109 ? -16.501 -6.357 -0.810 1.00 86.94 109 LEU A N 1
ATOM 829 C CA . LEU A 1 109 ? -15.103 -6.746 -0.943 1.00 86.94 109 LEU A CA 1
ATOM 830 C C . LEU A 1 109 ? -14.889 -7.669 -2.149 1.00 86.94 109 LEU A C 1
ATOM 832 O O . LEU A 1 109 ? -13.981 -7.435 -2.940 1.00 86.94 109 LEU A O 1
ATOM 836 N N . GLN A 1 110 ? -15.751 -8.670 -2.348 1.00 91.19 110 GLN A N 1
ATOM 837 C CA . GLN A 1 110 ? -15.646 -9.595 -3.480 1.00 91.19 110 GLN A CA 1
ATOM 838 C C . GLN A 1 110 ? -15.817 -8.879 -4.826 1.00 91.19 110 GLN A C 1
ATOM 840 O O . GLN A 1 110 ? -15.003 -9.056 -5.734 1.00 91.19 110 GLN A O 1
ATOM 845 N N . ARG A 1 111 ? -16.857 -8.045 -4.958 1.00 92.06 111 ARG A N 1
ATOM 846 C CA . ARG A 1 111 ? -17.097 -7.258 -6.178 1.00 92.06 111 ARG A CA 1
ATOM 847 C C . ARG A 1 111 ? -15.953 -6.297 -6.453 1.00 92.06 111 ARG A C 1
ATOM 849 O O . ARG A 1 111 ? -15.507 -6.176 -7.588 1.00 92.06 111 ARG A O 1
ATOM 856 N N . SER A 1 112 ? -15.459 -5.644 -5.412 1.00 89.06 112 SER A N 1
ATOM 857 C CA . SER A 1 112 ? -14.384 -4.679 -5.559 1.00 89.06 112 SER A CA 1
ATOM 858 C C . SER A 1 112 ? -13.047 -5.352 -5.858 1.00 89.06 112 SER A C 1
ATOM 860 O O . SER A 1 112 ? -12.290 -4.841 -6.669 1.00 89.06 112 SER A O 1
ATOM 862 N N . CYS A 1 113 ? -12.787 -6.540 -5.310 1.00 89.12 113 CYS A N 1
ATOM 863 C CA . CYS A 1 113 ? -11.641 -7.367 -5.682 1.00 89.12 113 CYS A CA 1
ATOM 864 C C . CYS A 1 113 ? -11.686 -7.741 -7.170 1.00 89.12 113 CYS A C 1
ATOM 866 O O . CYS A 1 113 ? -10.687 -7.607 -7.872 1.00 89.12 113 CYS A O 1
ATOM 868 N N . PHE A 1 114 ? -12.861 -8.113 -7.689 1.00 93.31 114 PHE A N 1
ATOM 869 C CA . PHE A 1 114 ? -13.033 -8.349 -9.123 1.00 93.31 114 PHE A CA 1
ATOM 870 C C . PHE A 1 114 ? -12.738 -7.092 -9.955 1.00 93.31 114 PHE A C 1
ATOM 872 O O . PHE A 1 114 ? -12.000 -7.169 -10.932 1.00 93.31 114 PHE A O 1
ATOM 879 N N . ILE A 1 115 ? -13.252 -5.927 -9.549 1.00 91.75 115 ILE A N 1
ATOM 880 C CA . ILE A 1 115 ? -12.985 -4.651 -10.232 1.00 91.75 115 ILE A CA 1
ATOM 881 C C . ILE A 1 115 ? -11.488 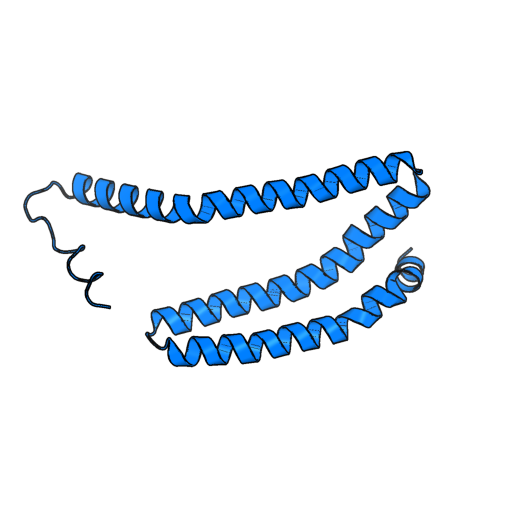-4.315 -10.199 1.00 91.75 115 ILE A C 1
ATOM 883 O O . ILE A 1 115 ? -10.923 -3.968 -11.232 1.00 91.75 115 ILE A O 1
ATOM 887 N N . LEU A 1 116 ? -10.827 -4.473 -9.049 1.00 90.44 116 LEU A N 1
ATOM 888 C CA . LEU A 1 116 ? -9.383 -4.269 -8.908 1.00 90.44 116 LEU A CA 1
ATOM 889 C C . LEU A 1 116 ? -8.589 -5.192 -9.841 1.00 90.44 116 LEU A C 1
ATOM 891 O O . LEU A 1 116 ? -7.665 -4.732 -10.508 1.00 90.44 116 LEU A O 1
ATOM 895 N N . LEU A 1 117 ? -8.968 -6.471 -9.935 1.00 91.62 117 LEU A N 1
ATOM 896 C CA . LEU A 1 117 ? -8.334 -7.431 -10.842 1.00 91.62 117 LEU A CA 1
ATOM 897 C C . LEU A 1 117 ? -8.531 -7.048 -12.311 1.00 91.62 117 LEU A C 1
ATOM 899 O O . LEU A 1 117 ? -7.573 -7.076 -13.081 1.00 91.62 117 LEU A O 1
ATOM 903 N N . VAL A 1 118 ? -9.744 -6.652 -12.699 1.00 93.56 118 VAL A N 1
ATOM 904 C CA . VAL A 1 118 ? -10.030 -6.179 -14.061 1.00 93.56 118 VAL A CA 1
ATOM 905 C C . VAL A 1 118 ? -9.190 -4.949 -14.384 1.00 93.56 118 VAL A C 1
ATOM 907 O O . VAL A 1 118 ? -8.555 -4.902 -15.435 1.00 93.56 118 VAL A O 1
ATOM 910 N N . THR A 1 119 ? -9.108 -3.986 -13.469 1.00 91.50 119 THR A N 1
ATOM 911 C CA . THR A 1 119 ? -8.253 -2.815 -13.651 1.00 91.50 119 THR A CA 1
ATOM 912 C C . THR A 1 119 ? -6.778 -3.198 -13.769 1.00 91.50 119 THR A C 1
ATOM 914 O O . THR A 1 119 ? -6.097 -2.678 -14.647 1.00 91.50 119 THR A O 1
ATOM 917 N N . CYS A 1 120 ? -6.274 -4.130 -12.954 1.00 90.19 120 CYS A N 1
ATOM 918 C CA . CYS A 1 120 ? -4.914 -4.659 -13.102 1.00 90.19 120 CYS A CA 1
ATOM 919 C C . CYS A 1 120 ? -4.668 -5.204 -14.517 1.00 90.19 120 CYS A C 1
ATOM 921 O O . CYS A 1 120 ? -3.642 -4.901 -15.122 1.00 90.19 120 CYS A O 1
ATOM 923 N N . VAL A 1 121 ? -5.617 -5.969 -15.066 1.00 92.69 121 VAL A N 1
ATOM 924 C CA . VAL A 1 121 ? -5.524 -6.502 -16.434 1.00 92.69 121 VAL A CA 1
ATOM 925 C C . VAL A 1 121 ? -5.556 -5.379 -17.476 1.00 92.69 121 VAL A C 1
ATOM 927 O O . VAL A 1 121 ? -4.804 -5.437 -18.443 1.00 92.69 121 VAL A O 1
ATOM 930 N N . ILE A 1 122 ? -6.362 -4.334 -17.272 1.00 91.69 122 ILE A N 1
ATOM 931 C CA . ILE A 1 122 ? -6.424 -3.158 -18.158 1.00 91.69 122 ILE A CA 1
ATOM 932 C C . ILE A 1 122 ? -5.127 -2.336 -18.110 1.00 91.69 122 ILE A C 1
ATOM 934 O O . ILE A 1 122 ? -4.732 -1.767 -19.123 1.00 91.69 122 ILE A O 1
ATOM 938 N N . LEU A 1 123 ? -4.452 -2.279 -16.960 1.00 89.56 123 LEU A N 1
ATOM 939 C CA . LEU A 1 123 ? -3.163 -1.598 -16.798 1.00 89.56 123 LEU A CA 1
ATOM 940 C C . LEU A 1 123 ? -1.981 -2.437 -17.321 1.00 89.56 123 LEU A C 1
ATOM 942 O O . LEU A 1 123 ? -0.924 -1.885 -17.624 1.00 89.56 123 LEU A O 1
ATOM 946 N N . LEU A 1 124 ? -2.150 -3.752 -17.492 1.00 89.19 124 LEU A N 1
ATOM 947 C CA . LEU A 1 124 ? -1.105 -4.671 -17.959 1.00 89.19 124 LEU A CA 1
ATOM 948 C C . LEU A 1 124 ? -0.448 -4.254 -19.295 1.00 89.19 124 LEU A C 1
ATOM 950 O O . LEU A 1 124 ? 0.780 -4.297 -19.377 1.00 89.19 124 LEU A O 1
ATOM 954 N N . PRO A 1 125 ? -1.179 -3.810 -20.338 1.00 87.56 125 PRO A N 1
ATOM 955 C CA . PRO A 1 125 ? -0.574 -3.349 -21.584 1.00 87.56 125 PRO A CA 1
ATOM 956 C C . PRO A 1 125 ? 0.327 -2.129 -21.382 1.00 87.56 125 PRO A C 1
ATOM 958 O O . PRO A 1 125 ? 1.365 -2.044 -22.026 1.00 87.56 125 PRO A O 1
ATOM 961 N N . ILE A 1 126 ? -0.013 -1.218 -20.462 1.00 85.75 126 ILE A N 1
ATOM 962 C CA . ILE A 1 126 ? 0.832 -0.056 -20.134 1.00 85.75 126 ILE A CA 1
ATOM 963 C C . ILE A 1 126 ? 2.178 -0.533 -19.577 1.00 85.75 126 ILE A C 1
ATOM 965 O O . ILE A 1 126 ? 3.221 0.027 -19.904 1.00 85.75 126 ILE A O 1
ATOM 969 N N . TYR A 1 127 ? 2.162 -1.613 -18.792 1.00 83.00 127 TYR A N 1
ATOM 970 C CA . TYR A 1 127 ? 3.368 -2.241 -18.265 1.00 83.00 127 TYR A CA 1
ATOM 971 C C . TYR A 1 127 ? 4.167 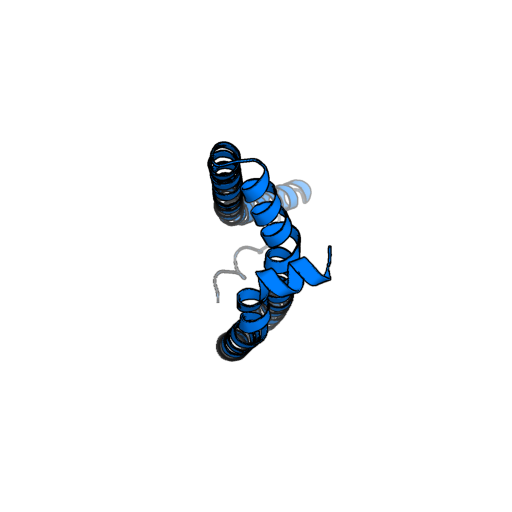-3.000 -19.340 1.00 83.00 127 TYR A C 1
ATOM 973 O O . TYR A 1 127 ? 5.385 -2.869 -19.414 1.00 83.00 127 TYR A O 1
ATOM 981 N N . ILE A 1 128 ? 3.503 -3.761 -20.217 1.00 84.81 128 ILE A N 1
ATOM 982 C CA . ILE A 1 128 ? 4.164 -4.512 -21.303 1.00 84.81 128 ILE A CA 1
ATOM 983 C C . ILE A 1 128 ? 4.799 -3.558 -22.322 1.00 84.81 128 ILE A C 1
ATOM 985 O O . ILE A 1 128 ? 5.931 -3.759 -22.761 1.00 84.81 128 ILE A O 1
ATOM 989 N N . PHE A 1 129 ? 4.091 -2.486 -22.672 1.00 84.94 129 PHE A N 1
ATOM 990 C CA . PHE A 1 129 ? 4.562 -1.446 -23.580 1.00 84.94 129 PHE A CA 1
ATOM 991 C C . PHE A 1 129 ? 5.309 -0.327 -22.848 1.00 84.94 129 PHE A C 1
ATOM 993 O O . PHE A 1 129 ? 5.463 0.763 -23.394 1.00 84.94 129 PHE A O 1
ATOM 1000 N N . ALA A 1 130 ? 5.843 -0.599 -21.654 1.00 82.88 130 ALA A N 1
ATOM 1001 C CA . ALA A 1 130 ? 6.581 0.379 -20.868 1.00 82.88 130 ALA A CA 1
ATOM 1002 C C . ALA A 1 130 ? 7.759 0.989 -21.633 1.00 82.88 130 ALA A C 1
ATOM 1004 O O . ALA A 1 130 ? 7.892 2.206 -21.705 1.00 82.88 130 ALA A O 1
ATOM 1005 N N . ALA A 1 131 ? 8.588 0.154 -22.262 1.00 80.81 131 ALA A N 1
ATOM 1006 C CA . ALA A 1 131 ? 9.755 0.613 -23.010 1.00 80.81 131 ALA A CA 1
ATOM 1007 C C . ALA A 1 131 ? 9.410 1.576 -24.171 1.00 80.81 131 ALA A C 1
ATOM 1009 O O . ALA A 1 131 ? 10.040 2.632 -24.259 1.00 80.81 131 ALA A O 1
ATOM 1010 N N . PRO A 1 132 ? 8.443 1.276 -25.066 1.00 82.00 132 PRO A N 1
ATOM 1011 C CA . PRO A 1 132 ? 8.038 2.234 -26.093 1.00 82.00 132 PRO A CA 1
ATOM 1012 C C . PRO A 1 132 ? 7.309 3.461 -25.525 1.00 82.00 132 PRO A C 1
ATOM 1014 O O . PRO A 1 132 ? 7.520 4.549 -26.048 1.00 82.00 132 PRO A O 1
ATOM 1017 N N . LEU A 1 133 ? 6.522 3.332 -24.448 1.00 81.88 133 LEU A N 1
ATOM 1018 C CA . LEU A 1 133 ? 5.892 4.481 -23.779 1.00 81.88 133 LEU A CA 1
ATOM 1019 C C . LEU A 1 133 ? 6.929 5.455 -23.213 1.00 81.88 133 LEU A C 1
ATOM 1021 O O . LEU A 1 133 ? 6.828 6.656 -23.442 1.00 81.88 133 LEU A O 1
ATOM 1025 N N . LEU A 1 134 ? 7.947 4.939 -22.518 1.00 80.50 134 LEU A N 1
ATOM 1026 C CA . LEU A 1 134 ? 9.038 5.754 -21.983 1.00 80.50 134 LEU A CA 1
ATOM 1027 C C . LEU A 1 134 ? 9.800 6.466 -23.103 1.00 80.50 134 LEU A C 1
ATOM 1029 O O . LEU A 1 134 ? 10.078 7.650 -22.979 1.00 80.50 134 LEU A O 1
ATOM 1033 N N . LYS A 1 135 ? 10.064 5.788 -24.228 1.00 82.06 135 LYS A N 1
ATOM 1034 C CA . LYS A 1 135 ? 10.717 6.413 -25.394 1.00 82.06 135 LYS A CA 1
ATOM 1035 C C . LYS A 1 135 ? 9.910 7.556 -26.013 1.00 82.06 135 LYS A C 1
ATOM 1037 O O . LYS A 1 135 ? 10.503 8.445 -26.610 1.00 82.06 135 LYS A O 1
ATOM 1042 N N . VAL A 1 136 ? 8.579 7.519 -25.924 1.00 80.69 136 VAL A N 1
ATOM 1043 C CA . VAL A 1 136 ? 7.714 8.618 -26.389 1.00 80.69 136 VAL A CA 1
ATOM 1044 C C . VAL A 1 136 ? 7.732 9.791 -25.405 1.00 80.69 136 VAL A C 1
ATOM 1046 O O . VAL A 1 136 ? 7.588 10.936 -25.824 1.00 80.69 136 VAL A O 1
ATOM 1049 N N . LEU A 1 137 ? 7.908 9.517 -24.111 1.00 76.25 137 LEU A N 1
ATOM 1050 C CA . LEU A 1 137 ? 7.929 10.533 -23.058 1.00 76.25 137 LEU A CA 1
ATOM 1051 C C . LEU A 1 137 ? 9.262 11.301 -22.966 1.00 76.25 137 LEU A C 1
ATOM 1053 O O . LEU A 1 137 ? 9.247 12.424 -22.460 1.00 76.25 137 LEU A O 1
ATOM 1057 N N . GLY A 1 138 ? 10.363 10.750 -23.492 1.00 61.25 138 GLY A N 1
ATOM 1058 C CA . GLY A 1 138 ? 11.681 11.402 -23.563 1.00 61.25 138 GLY A CA 1
ATOM 1059 C C . GLY A 1 138 ? 12.811 10.530 -23.045 1.00 61.25 138 GLY A C 1
ATOM 1060 O O . GLY A 1 138 ? 12.755 10.145 -21.857 1.00 61.25 138 GLY A O 1
#

Foldseek 3Di:
DPPPPVVPPPPPPDDPVVVVVVVVVVVVVVVCVVVVVVVVVVVVVVVVVVVVLVVLVVVHPVSSVLVVCLCVPLVCVLVVVLVVLVVVLVVVLVVCVVVVNVVVSVVSVVVSVVVSVVSNVVSVVCVVCVVVVVVVVD

Radius of gyration: 23.01 Å; Cα contacts (8 Å, |Δi|>4): 38; chains: 1; bounding box: 50×24×67 Å

Organism: Salix viminalis (NCBI:txid40686)